Protein AF-A0A5J5IEW0-F1 (afdb_monomer_lite)

Sequence (93 aa):
MATIILLACSKERPQTSNELLIRISNECRAKIKIYDTAELNKLSDVYDCTYQSILPIQLRPGRYKIVAENQQMKKVSILFKKENYSQEITIEF

Organism: NCBI:txid2607284

Radius of gyration: 17.42 Å; chains: 1; bounding box: 35×48×51 Å

Secondary structure (DSSP, 8-state):
---------------B--EEEEEEES-S-EEEEEEETTT--EEEEEEE-STT-EEEEE--SEEEEEEEEETT--EEEEEEEE-SB-EEEEEE-

Structure (mmCIF, N/CA/C/O backbone):
data_AF-A0A5J5IEW0-F1
#
_entry.id   AF-A0A5J5IEW0-F1
#
loop_
_atom_site.group_PDB
_atom_site.id
_atom_site.type_symbol
_atom_site.label_atom_id
_atom_site.label_alt_id
_atom_site.label_comp_id
_atom_site.label_asym_id
_atom_site.label_entity_id
_atom_site.label_seq_id
_atom_site.pdbx_PDB_ins_code
_atom_site.Cartn_x
_atom_site.Cartn_y
_atom_site.Cartn_z
_atom_site.occupancy
_atom_site.B_iso_or_equiv
_atom_site.auth_seq_id
_atom_site.auth_comp_id
_atom_s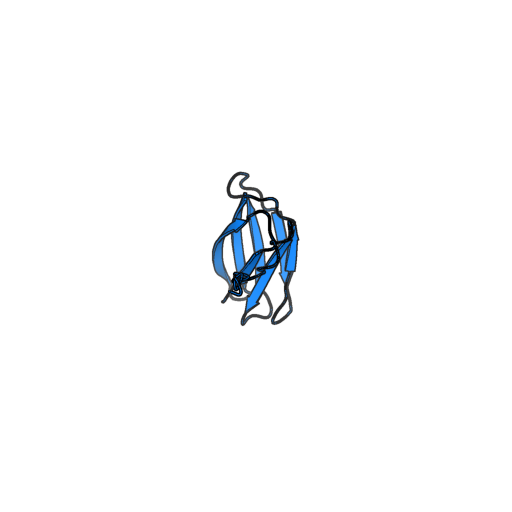ite.auth_asym_id
_atom_site.auth_atom_id
_atom_site.pdbx_PDB_model_num
ATOM 1 N N . MET A 1 1 ? 18.219 -34.360 -37.239 1.00 37.44 1 MET A N 1
ATOM 2 C CA . MET A 1 1 ? 18.479 -33.919 -35.852 1.00 37.44 1 MET A CA 1
ATOM 3 C C . MET A 1 1 ? 17.621 -32.693 -35.605 1.00 37.44 1 MET A C 1
ATOM 5 O O . MET A 1 1 ? 17.835 -31.688 -36.267 1.00 37.44 1 MET A O 1
ATOM 9 N N . ALA A 1 2 ? 16.578 -32.819 -34.785 1.00 39.47 2 ALA A N 1
ATOM 10 C CA . ALA A 1 2 ? 15.626 -31.74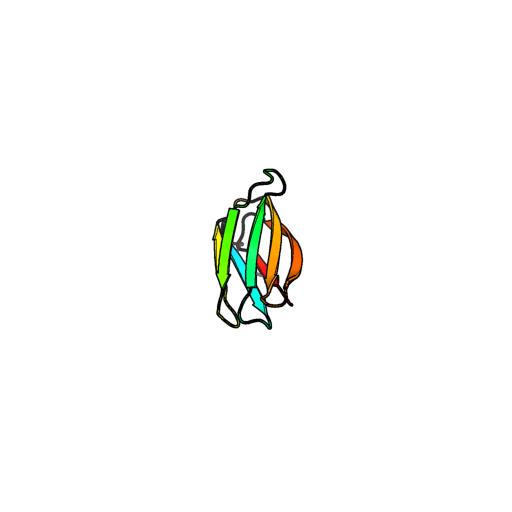3 -34.529 1.00 39.47 2 ALA A CA 1
ATOM 11 C C . ALA A 1 2 ? 16.043 -30.999 -33.258 1.00 39.47 2 ALA A C 1
ATOM 13 O O . ALA A 1 2 ? 16.026 -31.566 -32.167 1.00 39.47 2 ALA A O 1
ATOM 14 N N . THR A 1 3 ? 16.459 -29.747 -33.414 1.00 45.81 3 THR A N 1
ATOM 15 C CA . THR A 1 3 ? 16.782 -28.859 -32.299 1.00 45.81 3 THR A CA 1
ATOM 16 C C . THR A 1 3 ? 15.475 -28.426 -31.646 1.00 45.81 3 THR A C 1
ATOM 18 O O . THR A 1 3 ? 14.740 -27.605 -32.190 1.00 45.81 3 THR A O 1
ATOM 21 N N . ILE A 1 4 ? 15.157 -29.007 -30.491 1.00 50.72 4 ILE A N 1
ATOM 22 C CA . ILE A 1 4 ? 14.037 -28.567 -29.660 1.00 50.72 4 ILE A CA 1
ATOM 23 C C . ILE A 1 4 ? 14.470 -27.255 -29.002 1.00 50.72 4 ILE A C 1
ATOM 25 O O . ILE A 1 4 ? 15.264 -27.249 -28.064 1.00 50.72 4 ILE A O 1
ATOM 29 N N . ILE A 1 5 ? 13.977 -26.131 -29.521 1.00 52.41 5 ILE A N 1
ATOM 30 C CA . ILE A 1 5 ? 14.084 -24.843 -28.837 1.00 52.41 5 ILE A CA 1
ATOM 31 C C . ILE A 1 5 ? 13.093 -24.895 -27.672 1.00 52.41 5 ILE A C 1
ATOM 33 O O . ILE A 1 5 ? 11.882 -24.805 -27.867 1.00 52.41 5 ILE A O 1
ATOM 37 N N . LEU A 1 6 ? 13.609 -25.082 -26.457 1.00 43.06 6 LEU A N 1
ATOM 38 C CA . LEU A 1 6 ? 12.849 -24.899 -25.225 1.00 43.06 6 LEU A CA 1
ATOM 39 C C . LEU A 1 6 ? 12.464 -23.415 -25.120 1.00 43.06 6 LEU A C 1
ATOM 41 O O . LEU A 1 6 ? 13.270 -22.582 -24.708 1.00 43.06 6 LEU A O 1
ATOM 45 N N . LEU A 1 7 ? 11.233 -23.085 -25.517 1.00 46.16 7 LEU A N 1
ATOM 46 C CA . LEU A 1 7 ? 10.569 -21.822 -25.194 1.00 46.16 7 LEU A CA 1
ATOM 47 C C . LEU A 1 7 ? 10.396 -21.753 -23.671 1.00 46.16 7 LEU A C 1
ATOM 49 O O . LEU A 1 7 ? 9.385 -22.177 -23.113 1.00 46.16 7 LEU A O 1
ATOM 53 N N . ALA A 1 8 ? 11.427 -21.265 -22.984 1.00 45.53 8 ALA A N 1
ATOM 54 C CA . ALA A 1 8 ? 11.349 -20.919 -21.578 1.00 45.53 8 ALA A CA 1
ATOM 55 C C . ALA A 1 8 ? 10.297 -19.815 -21.419 1.00 45.53 8 ALA A C 1
ATOM 57 O O . ALA A 1 8 ? 10.489 -18.716 -21.929 1.00 45.53 8 ALA A O 1
ATOM 58 N N . CYS A 1 9 ? 9.190 -20.163 -20.753 1.00 45.62 9 CYS A N 1
ATOM 59 C CA . CYS A 1 9 ? 8.132 -19.298 -20.238 1.00 45.62 9 CYS A CA 1
ATOM 60 C C . CYS A 1 9 ? 8.025 -17.932 -20.921 1.00 45.62 9 CYS A C 1
ATOM 62 O O . CYS A 1 9 ? 8.697 -16.977 -20.523 1.00 45.62 9 CYS A O 1
ATOM 64 N N . SER A 1 10 ? 7.074 -17.809 -21.843 1.00 46.56 10 SER A N 1
ATOM 65 C CA . SER A 1 10 ? 6.433 -16.541 -22.185 1.00 46.56 10 SER A CA 1
ATOM 66 C C . SER A 1 10 ? 5.753 -15.961 -20.933 1.00 46.56 10 SER A C 1
ATOM 68 O O . SER A 1 10 ? 4.532 -15.930 -20.839 1.00 46.56 10 SER A O 1
ATOM 70 N N . LYS A 1 11 ? 6.525 -15.539 -19.922 1.00 51.50 11 LYS A N 1
ATOM 71 C CA . LYS A 1 11 ? 6.040 -14.582 -18.934 1.00 51.50 11 LYS A CA 1
ATOM 72 C C . LYS A 1 11 ? 5.758 -13.341 -19.756 1.00 51.50 11 LYS A C 1
ATOM 74 O O . LYS A 1 11 ? 6.695 -12.742 -20.288 1.00 51.50 11 LYS A O 1
ATOM 79 N N . GLU A 1 12 ? 4.477 -13.042 -19.949 1.00 53.19 12 GLU A N 1
ATOM 80 C CA . GLU A 1 12 ? 4.034 -11.788 -20.541 1.00 53.19 12 GLU A CA 1
ATOM 81 C C . GLU A 1 12 ? 4.907 -10.679 -19.961 1.00 53.19 12 GLU A C 1
ATOM 83 O O . GLU A 1 12 ? 5.079 -10.587 -18.741 1.00 53.19 12 GLU A O 1
ATOM 88 N N . ARG A 1 13 ? 5.573 -9.916 -20.838 1.00 52.28 13 ARG A N 1
ATOM 89 C CA . ARG A 1 13 ? 6.402 -8.802 -20.381 1.00 52.28 13 ARG A CA 1
ATOM 90 C C . ARG A 1 13 ? 5.503 -7.952 -19.488 1.00 52.28 13 ARG A C 1
ATOM 92 O O . ARG A 1 13 ? 4.432 -7.578 -19.970 1.00 52.28 13 ARG A O 1
ATOM 99 N N . PRO A 1 14 ? 5.885 -7.672 -18.231 1.00 57.38 14 PRO A N 1
ATOM 100 C CA . PRO A 1 14 ? 5.052 -6.865 -17.361 1.00 57.38 14 PRO A CA 1
ATOM 101 C C . PRO A 1 14 ? 4.824 -5.534 -18.070 1.00 57.38 14 PRO A C 1
ATOM 103 O O . PRO A 1 14 ? 5.770 -4.781 -18.313 1.00 57.38 14 PRO A O 1
ATOM 106 N N . GLN A 1 15 ? 3.584 -5.306 -18.503 1.00 58.69 15 GLN A N 1
ATOM 107 C CA . GLN A 1 15 ? 3.215 -4.061 -19.150 1.00 58.69 15 GLN A CA 1
ATOM 108 C C . GLN A 1 15 ? 3.486 -2.949 -18.144 1.00 58.69 15 GLN A C 1
ATOM 110 O O . GLN A 1 15 ? 3.145 -3.064 -16.962 1.00 58.69 15 GLN A O 1
ATOM 115 N N . THR A 1 16 ? 4.181 -1.908 -18.594 1.00 70.00 16 THR A N 1
ATOM 116 C CA . THR A 1 16 ? 4.489 -0.778 -17.727 1.00 70.00 16 THR A CA 1
ATOM 117 C C . THR A 1 16 ? 3.182 -0.169 -17.250 1.00 70.00 16 THR A C 1
ATOM 119 O O . THR A 1 16 ? 2.369 0.248 -18.072 1.00 70.00 16 THR A O 1
ATOM 122 N N . SER A 1 17 ? 2.980 -0.127 -15.939 1.00 74.56 17 SER A N 1
ATOM 123 C CA . SER A 1 17 ? 1.762 0.392 -15.336 1.00 74.56 17 SER A CA 1
ATOM 124 C C . SER A 1 17 ? 2.082 1.116 -14.041 1.00 74.56 17 SER A C 1
ATOM 126 O O . SER A 1 17 ? 2.817 0.632 -13.172 1.00 74.56 17 SER A O 1
ATOM 128 N N . ASN A 1 18 ? 1.485 2.294 -13.910 1.00 76.94 18 ASN A N 1
ATOM 129 C CA . ASN A 1 18 ? 1.550 3.099 -12.699 1.00 76.94 18 ASN A CA 1
ATOM 130 C C . ASN A 1 18 ? 0.529 2.631 -11.654 1.00 76.94 18 ASN A C 1
ATOM 132 O O . ASN A 1 18 ? 0.445 3.216 -10.584 1.00 76.94 18 ASN A O 1
ATOM 136 N N . GLU A 1 19 ? -0.251 1.590 -11.934 1.00 77.56 19 GLU A N 1
ATOM 137 C CA . GLU A 1 19 ? -1.316 1.155 -11.041 1.00 77.56 19 GLU A CA 1
ATOM 138 C C . GLU A 1 19 ? -0.766 0.369 -9.847 1.00 77.56 19 GLU A C 1
ATOM 140 O O . GLU A 1 19 ? -0.007 -0.593 -9.969 1.00 77.56 19 GLU A O 1
ATOM 145 N N . LEU A 1 20 ? -1.166 0.789 -8.659 1.00 79.69 20 LEU A N 1
ATOM 146 C CA . LEU A 1 20 ? -1.146 -0.001 -7.445 1.00 79.69 20 LEU A CA 1
ATOM 147 C C . LEU A 1 20 ? -2.564 -0.519 -7.216 1.00 79.69 20 LEU A C 1
ATOM 149 O O . LEU A 1 20 ? -3.500 0.270 -7.199 1.00 79.69 20 LEU A O 1
ATOM 153 N N . LEU A 1 21 ? -2.697 -1.822 -7.014 1.00 79.62 21 LEU A N 1
ATOM 154 C CA . LEU A 1 21 ? -3.947 -2.513 -6.737 1.00 79.62 21 LEU A CA 1
ATOM 155 C C . LEU A 1 21 ? -3.971 -2.863 -5.246 1.00 79.62 21 LEU A C 1
ATOM 157 O O . LEU A 1 21 ? -3.231 -3.736 -4.797 1.00 79.62 21 LEU A O 1
ATOM 161 N N . ILE A 1 22 ? -4.772 -2.158 -4.449 1.00 76.25 22 ILE A N 1
ATOM 162 C CA . ILE A 1 22 ? -4.901 -2.474 -3.017 1.00 76.25 22 ILE A CA 1
ATOM 163 C C . ILE A 1 22 ? -6.095 -3.390 -2.821 1.00 76.25 22 ILE A C 1
ATOM 165 O O . ILE A 1 22 ? -7.207 -2.995 -3.161 1.00 76.25 22 ILE A O 1
ATOM 169 N N . ARG A 1 23 ? -5.847 -4.566 -2.242 1.00 77.25 23 ARG A N 1
ATOM 170 C CA . ARG A 1 23 ? -6.855 -5.538 -1.829 1.00 77.25 23 ARG A CA 1
ATOM 171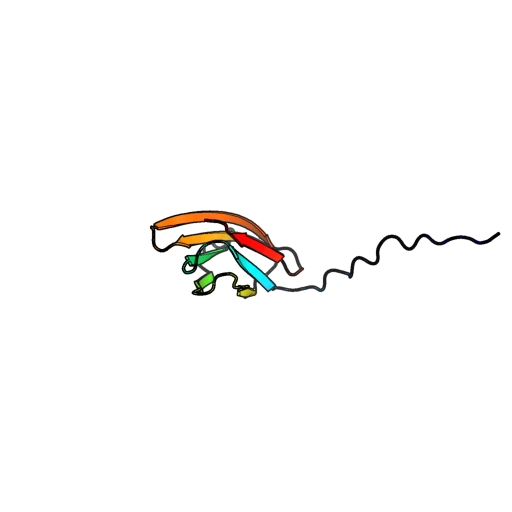 C C . ARG A 1 23 ? -6.948 -5.569 -0.309 1.00 77.25 23 ARG A C 1
ATOM 173 O O . ARG A 1 23 ? -5.942 -5.774 0.363 1.00 77.25 23 ARG A O 1
ATOM 180 N N . ILE A 1 24 ? -8.144 -5.401 0.239 1.00 72.44 24 ILE A N 1
ATOM 181 C CA . ILE A 1 24 ? -8.398 -5.586 1.674 1.00 72.44 24 ILE A CA 1
ATOM 182 C C . ILE A 1 24 ? -9.108 -6.927 1.851 1.00 72.44 24 ILE A C 1
ATOM 184 O O . ILE A 1 24 ? -10.121 -7.175 1.198 1.00 72.44 24 ILE A O 1
ATOM 188 N N . SER A 1 25 ? -8.563 -7.806 2.691 1.00 67.06 25 SER A N 1
ATOM 189 C CA . SER A 1 25 ? -9.226 -9.047 3.093 1.00 67.06 25 SER A CA 1
ATOM 190 C C . SER A 1 25 ? -9.853 -8.883 4.481 1.00 67.06 25 SER A C 1
ATOM 192 O O . SER A 1 25 ? -9.360 -8.134 5.323 1.00 67.06 25 SER A O 1
ATOM 194 N N . ASN A 1 26 ? -10.957 -9.595 4.714 1.00 60.94 26 ASN A N 1
ATOM 195 C CA . ASN A 1 26 ? -11.603 -9.772 6.023 1.00 60.94 26 ASN A CA 1
ATOM 196 C C . ASN A 1 26 ? -12.237 -8.543 6.695 1.00 60.94 26 ASN A C 1
ATOM 198 O O . ASN A 1 26 ? -12.744 -8.684 7.802 1.00 60.94 26 ASN A O 1
ATOM 202 N N . GLU A 1 27 ? -12.311 -7.378 6.051 1.00 58.09 27 GLU A N 1
ATOM 203 C CA . GLU A 1 27 ? -12.981 -6.207 6.628 1.00 58.09 27 GLU A CA 1
ATOM 204 C C . GLU A 1 27 ? -13.763 -5.417 5.583 1.00 58.09 27 GLU A C 1
ATOM 206 O O . GLU A 1 27 ? -13.287 -5.164 4.480 1.00 58.09 27 GLU A O 1
ATOM 211 N N . CYS A 1 28 ? -14.969 -4.982 5.956 1.00 58.41 28 CYS A N 1
ATOM 212 C CA . CYS A 1 28 ? -15.819 -4.172 5.086 1.00 58.41 28 CYS A CA 1
ATOM 213 C C . CYS A 1 28 ? -15.433 -2.695 5.074 1.00 58.41 28 CYS A C 1
ATOM 215 O O . CYS A 1 28 ? -15.964 -1.985 4.238 1.00 58.41 28 CYS A O 1
ATOM 217 N N . ARG A 1 29 ? -14.642 -2.175 6.028 1.00 67.00 29 ARG A N 1
ATOM 218 C CA . ARG A 1 29 ? -14.437 -0.720 6.179 1.00 67.00 29 ARG A CA 1
ATOM 219 C C . ARG A 1 29 ? -13.058 -0.369 6.729 1.00 67.00 29 ARG A C 1
ATOM 221 O O . ARG A 1 29 ? -12.844 -0.406 7.943 1.00 67.00 29 ARG A O 1
ATOM 228 N N . ALA A 1 30 ? -12.158 0.059 5.846 1.00 74.50 30 ALA A N 1
ATOM 229 C CA . ALA A 1 30 ? -10.841 0.568 6.219 1.00 74.50 30 ALA A CA 1
ATOM 230 C C . ALA A 1 30 ? -10.543 1.917 5.555 1.00 74.50 30 ALA A C 1
ATOM 232 O O . ALA A 1 30 ? -10.852 2.145 4.386 1.00 74.50 30 ALA A O 1
ATOM 233 N N . LYS A 1 31 ? -9.916 2.816 6.315 1.00 79.25 31 LYS A N 1
ATOM 234 C CA . LYS A 1 31 ? -9.339 4.059 5.809 1.00 79.25 31 LYS A CA 1
ATOM 235 C C . LYS A 1 31 ? -7.911 3.782 5.366 1.00 79.25 31 LYS A C 1
ATOM 237 O O . LYS A 1 31 ? -7.055 3.515 6.211 1.00 79.25 31 LYS A O 1
ATOM 242 N N . ILE A 1 32 ? -7.651 3.877 4.065 1.00 79.25 32 ILE A N 1
ATOM 243 C CA . ILE A 1 32 ? -6.309 3.699 3.509 1.00 79.25 32 ILE A CA 1
ATOM 244 C C . ILE A 1 32 ? -5.646 5.062 3.316 1.00 79.25 32 ILE A C 1
ATOM 246 O O . ILE A 1 32 ? -6.195 5.941 2.652 1.00 79.25 32 ILE A O 1
ATOM 250 N N . LYS A 1 33 ? -4.446 5.215 3.879 1.00 83.38 33 LYS A N 1
ATOM 251 C CA . LYS A 1 33 ? -3.562 6.372 3.716 1.00 83.38 33 LYS A CA 1
ATOM 252 C C . LYS A 1 33 ? -2.265 5.911 3.063 1.00 83.38 33 LYS A C 1
ATOM 254 O O . LYS A 1 33 ? -1.638 4.969 3.548 1.00 83.38 33 LYS A O 1
ATOM 259 N N . ILE A 1 34 ? -1.844 6.587 2.001 1.00 83.31 34 ILE A N 1
ATOM 260 C CA . ILE A 1 34 ? -0.588 6.290 1.297 1.00 83.31 34 ILE A CA 1
ATOM 261 C C . ILE A 1 34 ? 0.362 7.460 1.469 1.00 83.31 34 ILE A C 1
ATOM 263 O O . ILE A 1 34 ? -0.031 8.612 1.283 1.00 83.31 34 ILE A O 1
ATOM 267 N N . TYR A 1 35 ? 1.603 7.150 1.818 1.00 82.31 35 TYR A N 1
ATOM 268 C CA . TYR A 1 35 ? 2.669 8.116 2.019 1.00 82.31 35 TYR A CA 1
ATOM 269 C C . TYR A 1 35 ? 3.814 7.808 1.069 1.00 82.31 35 TYR A C 1
ATOM 271 O O . TYR A 1 35 ? 4.265 6.660 0.995 1.00 82.31 35 TYR A O 1
ATOM 279 N N . ASP A 1 36 ? 4.308 8.837 0.390 1.00 82.94 36 ASP A N 1
ATOM 280 C CA . ASP A 1 36 ? 5.631 8.774 -0.216 1.00 82.94 36 ASP A CA 1
ATOM 281 C C . ASP A 1 36 ? 6.677 8.864 0.900 1.00 82.94 36 ASP A C 1
ATOM 283 O O . ASP A 1 36 ? 6.664 9.795 1.709 1.00 82.94 36 ASP A O 1
ATOM 287 N N . THR A 1 37 ? 7.562 7.873 0.985 1.00 77.50 37 THR A N 1
ATOM 288 C CA . THR A 1 37 ? 8.604 7.868 2.024 1.00 77.50 37 THR A CA 1
ATOM 289 C C . THR A 1 37 ? 9.721 8.873 1.746 1.00 77.50 37 THR A C 1
ATOM 291 O O . THR A 1 37 ? 10.444 9.222 2.676 1.00 77.50 37 THR A O 1
ATOM 294 N N . ALA A 1 38 ? 9.851 9.352 0.505 1.00 69.69 38 ALA A N 1
ATOM 295 C CA . ALA A 1 38 ? 10.792 10.398 0.127 1.00 69.69 38 ALA A CA 1
ATOM 296 C C . ALA A 1 38 ? 10.207 11.801 0.348 1.00 69.69 38 ALA A C 1
ATOM 298 O O . ALA A 1 38 ? 10.926 12.694 0.786 1.00 69.69 38 ALA A O 1
ATOM 299 N N . GLU A 1 39 ? 8.910 11.988 0.081 1.00 58.34 39 GLU A N 1
ATOM 300 C CA . GLU A 1 39 ? 8.281 13.318 0.110 1.00 58.34 39 GLU A CA 1
ATOM 301 C C . GLU A 1 39 ? 7.449 13.602 1.375 1.00 58.34 39 GLU A C 1
ATOM 303 O O . GLU A 1 39 ? 6.956 14.714 1.532 1.00 58.34 39 GLU A O 1
ATOM 308 N N . LEU A 1 40 ? 7.272 12.625 2.281 1.00 60.97 40 LEU A N 1
ATOM 309 C CA . LEU A 1 40 ? 6.470 12.719 3.523 1.00 60.97 40 LEU A CA 1
ATOM 310 C C . LEU A 1 40 ? 5.005 13.172 3.323 1.00 60.97 40 LEU A C 1
ATOM 312 O O . LEU A 1 40 ? 4.284 13.419 4.292 1.00 60.97 40 LEU A O 1
ATOM 316 N N . ASN A 1 41 ? 4.536 13.225 2.077 1.00 58.31 41 ASN A N 1
ATOM 317 C CA . ASN A 1 41 ? 3.220 13.727 1.714 1.00 58.31 41 ASN A CA 1
ATOM 318 C C . ASN A 1 41 ? 2.168 12.614 1.738 1.00 58.31 41 ASN A C 1
ATOM 320 O O . ASN A 1 41 ? 2.404 11.483 1.306 1.00 58.31 41 ASN A O 1
ATOM 324 N N . LYS A 1 42 ? 0.976 12.953 2.237 1.00 60.28 42 LYS A N 1
ATOM 325 C CA . LYS A 1 42 ? -0.211 12.094 2.195 1.00 60.28 42 LYS A CA 1
ATOM 326 C C . LYS A 1 42 ? -0.827 12.173 0.797 1.00 60.28 42 LYS A C 1
ATOM 328 O O . LYS A 1 42 ? -1.300 13.232 0.401 1.00 60.28 42 LYS A O 1
ATOM 333 N N . LEU A 1 43 ? -0.844 11.054 0.078 1.00 60.53 43 LEU A N 1
ATOM 334 C CA . LEU A 1 43 ? -1.217 11.010 -1.339 1.00 60.53 43 LEU A CA 1
ATOM 335 C C . LEU A 1 43 ? -2.699 10.709 -1.586 1.00 60.53 43 LEU A C 1
ATOM 337 O O . LEU A 1 43 ? -3.241 11.126 -2.603 1.00 60.53 43 LEU A O 1
ATOM 341 N N . SER A 1 44 ? -3.371 9.986 -0.686 1.00 60.8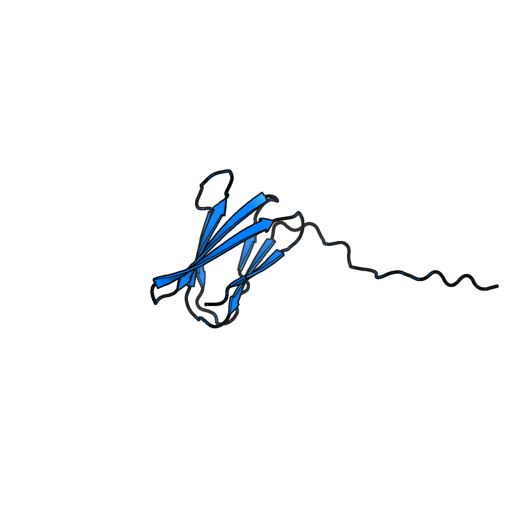4 44 SER A N 1
ATOM 342 C CA . SER A 1 44 ? -4.788 9.646 -0.862 1.00 60.84 44 SER A CA 1
ATOM 343 C C . SER A 1 44 ? -5.455 9.255 0.459 1.00 60.84 44 SER A C 1
ATOM 345 O O . SER A 1 44 ? -4.795 8.699 1.341 1.00 60.84 44 SER A O 1
ATOM 347 N N . ASP A 1 45 ? -6.748 9.568 0.586 1.00 55.88 45 ASP A N 1
ATOM 348 C CA . ASP A 1 45 ? -7.677 8.937 1.530 1.00 55.88 45 ASP A CA 1
ATOM 349 C C . ASP A 1 45 ? -8.663 8.123 0.688 1.00 55.88 45 ASP A C 1
ATOM 351 O O . ASP A 1 45 ? -9.489 8.703 -0.018 1.00 55.88 45 ASP A O 1
ATOM 355 N N . VAL A 1 46 ? -8.595 6.795 0.776 1.00 62.22 46 VAL A N 1
ATOM 356 C CA . VAL A 1 46 ? -9.601 5.929 0.153 1.00 62.22 46 VAL A CA 1
ATOM 357 C C . VAL A 1 46 ? -10.480 5.332 1.243 1.00 62.22 46 VAL A C 1
ATOM 359 O O . VAL A 1 46 ? -9.977 4.752 2.210 1.00 62.22 46 VAL A O 1
ATOM 362 N N . TYR A 1 47 ? -11.789 5.537 1.096 1.00 56.34 47 TYR A N 1
ATOM 363 C CA . TYR A 1 47 ? -12.817 4.887 1.897 1.00 56.34 47 TYR A CA 1
ATOM 364 C C . TYR A 1 47 ? -13.397 3.751 1.083 1.00 56.34 47 TYR A C 1
ATOM 366 O O . TYR A 1 47 ? -13.988 3.974 0.030 1.00 56.34 47 TYR A O 1
ATOM 374 N N . ASP A 1 48 ? -13.217 2.548 1.598 1.00 55.12 48 ASP A N 1
ATOM 375 C CA . ASP A 1 48 ? -13.657 1.340 0.940 1.00 55.12 48 ASP A CA 1
ATOM 376 C C . ASP A 1 48 ? -14.693 0.617 1.799 1.00 55.12 48 ASP A C 1
ATOM 378 O O . ASP A 1 48 ? -14.504 0.499 3.012 1.00 55.12 48 ASP A O 1
ATOM 382 N N . CYS A 1 49 ? -15.805 0.213 1.180 1.00 54.34 49 CYS A N 1
ATOM 383 C CA . CYS A 1 49 ? -16.941 -0.440 1.826 1.00 54.34 49 CYS A CA 1
ATOM 384 C C . CYS A 1 49 ? -17.154 -1.902 1.381 1.00 54.34 49 CYS A C 1
ATOM 386 O O . CYS A 1 49 ? -18.152 -2.515 1.772 1.00 54.34 49 CYS A O 1
ATOM 388 N N . THR A 1 50 ? -16.261 -2.455 0.554 1.00 49.97 50 THR A N 1
ATOM 389 C CA . THR A 1 50 ? -16.457 -3.744 -0.127 1.00 49.97 50 THR A CA 1
ATOM 390 C C . THR A 1 50 ? -15.476 -4.824 0.347 1.00 49.97 50 THR A C 1
ATOM 392 O O . THR A 1 50 ? -14.297 -4.574 0.562 1.00 49.97 50 THR A O 1
ATOM 395 N N . TYR A 1 51 ? -15.980 -6.058 0.499 1.00 49.00 51 TYR A N 1
ATOM 396 C CA . TYR A 1 51 ? -15.269 -7.220 1.076 1.00 49.00 51 TYR A CA 1
ATOM 397 C C . TYR A 1 51 ? -13.972 -7.622 0.349 1.00 49.00 51 TYR A C 1
ATOM 399 O O . TYR A 1 51 ? -13.142 -8.329 0.916 1.00 49.00 51 TYR A O 1
ATOM 407 N N . GLN A 1 52 ? -13.847 -7.236 -0.921 1.00 53.28 52 GLN A N 1
ATOM 408 C CA . GLN A 1 52 ? -12.667 -7.392 -1.767 1.00 53.28 52 GLN A CA 1
ATOM 409 C C . GLN A 1 52 ? -12.698 -6.279 -2.815 1.00 53.28 52 GLN A C 1
ATOM 411 O O . GLN A 1 52 ? -13.110 -6.510 -3.952 1.00 53.28 52 GLN A O 1
ATOM 416 N N . SER A 1 53 ? -12.318 -5.059 -2.459 1.00 55.00 53 SER A N 1
ATOM 417 C CA . SER A 1 53 ? -12.070 -4.064 -3.50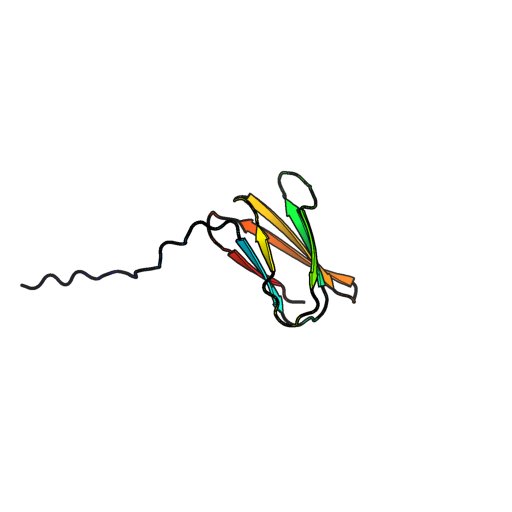4 1.00 55.00 53 SER A CA 1
ATOM 418 C C . SER A 1 53 ? -10.646 -4.156 -3.962 1.00 55.00 53 SER A C 1
ATOM 420 O O . SER A 1 53 ? -9.738 -4.370 -3.165 1.00 55.00 53 SER A O 1
ATOM 422 N N . ILE A 1 54 ? -10.472 -3.949 -5.255 1.00 64.62 54 ILE A N 1
ATOM 423 C CA . ILE A 1 54 ? -9.189 -3.609 -5.829 1.00 64.62 54 ILE A CA 1
ATOM 424 C C . ILE A 1 54 ? -9.254 -2.117 -6.118 1.00 64.62 54 ILE A C 1
ATOM 426 O O . ILE A 1 54 ? -10.014 -1.684 -6.983 1.00 64.62 54 ILE A O 1
ATOM 430 N N . LEU A 1 55 ? -8.497 -1.329 -5.363 1.00 69.88 55 LEU A N 1
ATOM 431 C CA . LEU A 1 55 ? -8.433 0.116 -5.552 1.00 69.88 55 LEU A CA 1
ATOM 432 C C . LEU A 1 55 ? -7.240 0.447 -6.448 1.00 69.88 55 LEU A C 1
ATOM 434 O O . LEU A 1 55 ? -6.108 0.302 -5.978 1.00 69.88 55 LEU A O 1
ATOM 438 N N . PRO A 1 56 ? -7.459 0.871 -7.708 1.00 72.38 56 PRO A N 1
ATOM 439 C CA . PRO A 1 56 ? -6.377 1.289 -8.582 1.00 72.38 56 PRO A CA 1
ATOM 440 C C . PRO A 1 56 ? -5.899 2.684 -8.175 1.00 72.38 56 PRO A C 1
ATOM 442 O O . PRO A 1 56 ? -6.650 3.659 -8.204 1.00 72.38 56 PRO A O 1
ATOM 445 N N . ILE A 1 57 ? -4.631 2.792 -7.794 1.00 77.88 57 ILE A N 1
ATOM 446 C CA . ILE A 1 57 ? -3.998 4.054 -7.409 1.00 77.88 57 ILE A CA 1
ATOM 447 C C . ILE A 1 57 ? -2.794 4.274 -8.303 1.00 77.88 57 ILE A C 1
ATOM 449 O O . ILE A 1 57 ? -1.910 3.428 -8.386 1.00 77.88 57 ILE A O 1
ATOM 453 N N . GLN A 1 58 ? -2.740 5.423 -8.967 1.00 80.75 58 GLN A N 1
ATOM 454 C CA . GLN A 1 58 ? -1.612 5.756 -9.824 1.00 80.75 58 GLN A CA 1
ATOM 455 C C . GLN A 1 58 ? -0.437 6.251 -8.979 1.00 80.75 58 GLN A C 1
ATOM 457 O O . GLN A 1 58 ? -0.478 7.342 -8.413 1.00 80.75 58 GLN A O 1
ATOM 462 N N . LEU A 1 59 ? 0.621 5.449 -8.909 1.00 80.25 59 LEU A N 1
ATOM 463 C CA . LEU A 1 59 ? 1.881 5.773 -8.254 1.00 80.25 59 LEU A CA 1
ATOM 464 C C . LEU A 1 59 ? 3.029 5.623 -9.247 1.00 80.25 59 LEU A C 1
ATOM 466 O O . LEU A 1 59 ? 3.094 4.666 -10.023 1.00 80.25 59 LEU A O 1
ATOM 470 N N . ARG A 1 60 ? 3.967 6.568 -9.193 1.00 84.94 60 ARG A N 1
ATOM 471 C CA . ARG A 1 60 ? 5.239 6.432 -9.902 1.00 84.94 60 ARG A CA 1
ATOM 472 C C . ARG A 1 60 ? 6.089 5.342 -9.232 1.00 84.94 60 ARG A C 1
ATOM 474 O O . ARG A 1 60 ? 5.829 4.966 -8.091 1.00 84.94 60 ARG A O 1
ATOM 481 N N . PRO A 1 61 ? 7.112 4.820 -9.920 1.00 85.31 61 PRO A N 1
ATOM 482 C CA . PRO A 1 61 ? 8.097 3.953 -9.290 1.00 85.31 61 PRO A CA 1
ATOM 483 C C . PRO A 1 61 ? 8.767 4.674 -8.114 1.00 85.31 61 PRO A C 1
ATOM 485 O O . PRO A 1 61 ? 9.218 5.810 -8.256 1.00 85.31 61 PRO A O 1
ATOM 488 N N . GLY A 1 62 ? 8.817 4.033 -6.948 1.00 87.56 62 GLY A N 1
ATOM 489 C CA . GLY A 1 62 ? 9.200 4.709 -5.708 1.00 87.56 62 GLY A CA 1
ATOM 490 C C . GLY A 1 62 ? 9.034 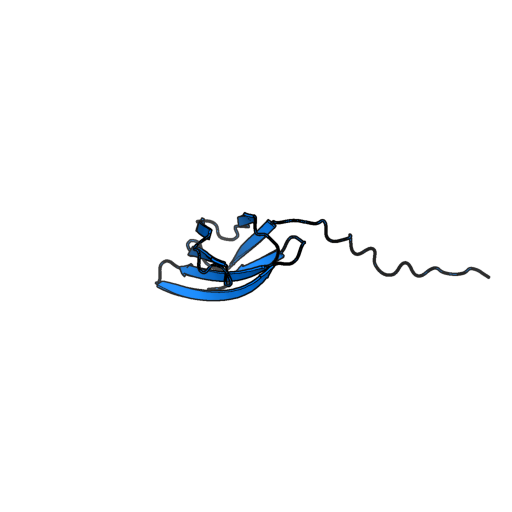3.845 -4.463 1.00 87.56 62 GLY A C 1
ATOM 491 O O . GLY A 1 62 ? 8.657 2.674 -4.542 1.00 87.56 62 GLY A O 1
ATOM 492 N N . ARG A 1 63 ? 9.348 4.409 -3.293 1.00 88.44 63 ARG A N 1
ATOM 493 C CA . ARG A 1 63 ? 9.170 3.746 -1.993 1.00 88.44 63 ARG A CA 1
ATOM 494 C C . ARG A 1 63 ? 8.017 4.390 -1.245 1.00 88.44 63 ARG A C 1
ATOM 496 O O . ARG A 1 63 ? 8.025 5.595 -0.996 1.00 88.44 63 ARG A O 1
ATOM 503 N N . TYR A 1 64 ? 7.072 3.568 -0.824 1.00 87.56 64 TYR A N 1
ATOM 504 C CA . TYR A 1 64 ? 5.817 4.030 -0.259 1.00 87.56 64 TYR A CA 1
ATOM 505 C C . TYR A 1 64 ? 5.489 3.293 1.036 1.00 87.56 64 TYR A C 1
ATOM 507 O O . TYR A 1 64 ? 5.940 2.171 1.290 1.00 87.56 64 TYR A O 1
ATOM 515 N N . LYS A 1 65 ? 4.664 3.942 1.855 1.00 88.38 65 LYS A N 1
ATOM 516 C CA . LYS A 1 65 ? 4.065 3.370 3.056 1.00 88.38 65 LYS A CA 1
ATOM 517 C C . LYS A 1 65 ? 2.552 3.430 2.930 1.00 88.38 65 LYS A C 1
ATOM 519 O O . LYS A 1 65 ? 1.996 4.507 2.732 1.00 88.38 65 LYS A O 1
ATOM 524 N N . ILE A 1 66 ? 1.892 2.294 3.113 1.00 86.69 66 ILE A N 1
ATOM 525 C CA . ILE A 1 66 ? 0.437 2.221 3.259 1.00 86.69 66 ILE A CA 1
ATOM 526 C C . ILE A 1 66 ? 0.124 2.080 4.738 1.00 86.69 66 ILE A C 1
ATOM 528 O O . ILE A 1 66 ? 0.737 1.272 5.434 1.00 86.69 66 ILE A O 1
ATOM 532 N N . VAL A 1 67 ? -0.830 2.870 5.212 1.00 86.56 67 VAL A N 1
ATOM 533 C CA . VAL A 1 67 ? -1.428 2.740 6.535 1.00 86.56 67 VAL A CA 1
ATOM 534 C C . VAL A 1 67 ? -2.915 2.514 6.342 1.00 86.56 67 VAL A C 1
ATOM 536 O O . VAL A 1 67 ? -3.610 3.397 5.844 1.00 86.56 67 VAL A O 1
ATOM 539 N N . ALA A 1 68 ? -3.393 1.345 6.749 1.00 84.88 68 ALA A N 1
ATOM 540 C CA . ALA A 1 68 ? -4.809 1.026 6.768 1.00 84.88 68 ALA A CA 1
ATOM 541 C C . ALA A 1 68 ? -5.313 1.030 8.215 1.00 84.88 68 ALA A C 1
ATOM 543 O O . ALA A 1 68 ? -4.672 0.474 9.108 1.00 84.88 68 ALA A O 1
ATOM 544 N N . GLU A 1 69 ? -6.442 1.691 8.447 1.00 84.62 69 GLU A N 1
ATOM 545 C CA . GLU A 1 69 ? -7.075 1.845 9.758 1.00 84.62 69 GLU A CA 1
ATOM 546 C C . GLU A 1 69 ? -8.531 1.377 9.669 1.00 84.62 69 GLU A C 1
ATOM 548 O O . GLU A 1 69 ? -9.301 1.941 8.891 1.00 84.62 69 GLU A O 1
ATOM 553 N N . ASN A 1 70 ? -8.905 0.341 10.424 1.00 82.44 70 ASN A N 1
ATOM 554 C CA . ASN A 1 70 ? -10.284 -0.160 10.442 1.00 82.44 70 ASN A CA 1
ATOM 555 C C . ASN A 1 70 ? -11.167 0.625 11.435 1.00 82.44 70 ASN A C 1
ATOM 557 O O . ASN A 1 70 ? -10.686 1.466 12.200 1.00 82.44 70 ASN A O 1
ATOM 561 N N . GLN A 1 71 ? -12.475 0.342 11.454 1.00 76.69 71 GLN A N 1
ATOM 562 C CA . GLN A 1 71 ? -13.419 1.011 12.370 1.00 76.69 71 GLN A CA 1
ATOM 563 C C . GLN A 1 71 ? -13.159 0.726 13.858 1.00 76.69 71 GLN A C 1
ATOM 565 O O . GLN A 1 71 ? -13.577 1.506 14.708 1.00 76.69 71 GLN A O 1
ATOM 570 N N . GLN A 1 72 ? -12.451 -0.359 14.176 1.00 80.88 72 GLN A N 1
ATOM 571 C CA . GLN A 1 72 ? -12.044 -0.714 15.539 1.00 80.88 72 GLN A CA 1
ATOM 572 C C . GLN A 1 72 ? -10.720 -0.046 15.950 1.00 80.88 72 GLN A C 1
ATOM 574 O O . GLN A 1 72 ? -10.134 -0.418 16.963 1.00 80.88 72 GLN A O 1
ATOM 579 N N . MET A 1 73 ? -10.225 0.924 15.169 1.00 80.12 73 MET A N 1
ATOM 580 C CA . MET A 1 73 ? -8.947 1.616 15.381 1.00 80.12 73 MET A CA 1
ATOM 581 C C . MET A 1 73 ? -7.705 0.711 15.269 1.00 80.12 73 MET A C 1
ATOM 583 O O . MET A 1 73 ? -6.599 1.141 15.614 1.00 80.12 73 MET A O 1
ATOM 587 N N . LYS A 1 74 ? -7.838 -0.518 14.746 1.00 83.19 74 LYS A N 1
ATOM 588 C CA . LYS A 1 74 ? -6.697 -1.381 14.417 1.00 83.19 74 LYS A CA 1
ATOM 589 C C . LYS A 1 74 ? -5.974 -0.803 13.207 1.00 83.19 74 LYS A C 1
ATOM 591 O O . LYS A 1 74 ? -6.599 -0.409 12.222 1.00 83.19 74 LYS A O 1
ATOM 596 N N . LYS A 1 75 ? -4.645 -0.750 13.293 1.00 86.31 75 LYS A N 1
ATOM 597 C CA . LYS A 1 75 ? -3.779 -0.160 12.270 1.00 86.31 75 LYS A CA 1
ATOM 598 C C . LYS A 1 75 ? -2.807 -1.196 11.736 1.00 86.31 75 LYS A C 1
ATOM 600 O O . LYS A 1 75 ? -2.081 -1.811 12.511 1.00 86.31 75 LYS A O 1
ATOM 605 N N . VAL A 1 76 ? -2.747 -1.313 10.416 1.00 86.25 76 VAL A N 1
ATOM 606 C CA . VAL A 1 76 ? -1.746 -2.106 9.695 1.00 86.25 76 VAL A CA 1
ATOM 607 C C . VAL A 1 76 ? -0.900 -1.151 8.863 1.00 86.25 76 VAL A C 1
ATOM 609 O O . VAL A 1 76 ? -1.420 -0.231 8.230 1.00 86.25 76 VAL A O 1
ATOM 612 N N . SER A 1 77 ? 0.420 -1.320 8.910 1.00 88.62 77 SER A N 1
ATOM 613 C CA . SER A 1 77 ? 1.370 -0.516 8.138 1.00 88.62 77 SER A CA 1
ATOM 614 C C . SER A 1 77 ? 2.235 -1.422 7.277 1.00 88.62 77 SER A C 1
ATOM 616 O O . SER A 1 77 ? 2.904 -2.304 7.805 1.00 88.62 77 SER A O 1
ATOM 618 N N . ILE A 1 78 ? 2.251 -1.171 5.970 1.00 88.44 78 ILE A N 1
ATOM 619 C CA . ILE A 1 78 ? 3.034 -1.944 5.002 1.00 88.44 78 ILE A CA 1
ATOM 620 C C . ILE A 1 78 ? 3.971 -0.991 4.267 1.00 88.44 78 ILE A C 1
ATOM 622 O O . ILE A 1 78 ? 3.542 0.028 3.722 1.00 88.44 78 ILE A O 1
ATOM 626 N N . LEU A 1 79 ? 5.259 -1.325 4.265 1.00 89.69 79 LEU A N 1
ATOM 627 C CA . LEU A 1 79 ? 6.261 -0.668 3.435 1.00 89.69 79 LEU A CA 1
ATOM 628 C C . LEU A 1 79 ? 6.428 -1.467 2.150 1.00 89.69 79 LEU A C 1
ATOM 630 O O . LEU A 1 79 ? 6.559 -2.689 2.195 1.00 89.69 79 LEU A O 1
ATOM 634 N N . PHE A 1 80 ? 6.453 -0.782 1.013 1.00 86.25 80 PHE A N 1
ATOM 635 C CA . PHE A 1 80 ? 6.669 -1.435 -0.269 1.00 86.25 80 PHE A CA 1
ATOM 636 C C . PHE A 1 80 ? 7.429 -0.532 -1.240 1.00 86.25 80 PHE A C 1
ATOM 638 O O . PHE A 1 80 ? 7.460 0.695 -1.108 1.00 86.25 80 PHE A O 1
ATOM 645 N N . LYS A 1 81 ? 8.059 -1.160 -2.233 1.00 88.44 81 LYS A N 1
ATOM 646 C CA . LYS A 1 81 ? 8.687 -0.481 -3.364 1.00 88.44 81 LYS A CA 1
ATOM 647 C C . LYS A 1 81 ? 7.830 -0.735 -4.600 1.00 88.44 81 LYS A C 1
ATOM 649 O O . LYS A 1 81 ? 7.660 -1.892 -4.969 1.00 88.44 81 LYS A O 1
ATOM 654 N N . LYS A 1 82 ? 7.286 0.330 -5.193 1.00 85.88 82 LYS A N 1
ATOM 655 C CA . LYS A 1 82 ? 6.571 0.287 -6.469 1.00 85.88 82 LYS A CA 1
ATOM 656 C C . LYS A 1 82 ? 7.598 0.258 -7.591 1.00 85.88 82 LYS A C 1
ATOM 658 O O . LYS A 1 82 ? 8.410 1.173 -7.712 1.00 85.88 82 LYS A O 1
ATOM 663 N N . GLU A 1 83 ? 7.544 -0.785 -8.401 1.00 84.25 83 GLU A N 1
ATOM 664 C CA . GLU A 1 83 ? 8.321 -0.888 -9.637 1.00 84.25 83 GLU A CA 1
ATOM 665 C C . GLU A 1 83 ? 7.492 -0.383 -10.837 1.00 84.25 83 GLU A C 1
ATOM 667 O O . GLU A 1 83 ? 6.362 0.089 -10.685 1.00 84.25 83 GLU A O 1
ATOM 672 N N . ASN A 1 84 ? 8.026 -0.493 -12.054 1.00 81.00 84 ASN A N 1
ATOM 673 C CA . ASN A 1 84 ? 7.398 0.033 -13.277 1.00 81.00 84 ASN A CA 1
ATOM 674 C C . ASN A 1 84 ? 6.128 -0.717 -13.737 1.00 81.00 84 ASN A C 1
ATOM 676 O O . ASN A 1 84 ? 5.611 -0.408 -14.803 1.00 81.00 84 ASN A O 1
ATOM 680 N N . TYR A 1 85 ? 5.635 -1.706 -12.991 1.00 79.06 85 TYR A N 1
ATOM 681 C CA . TYR A 1 85 ? 4.535 -2.600 -13.380 1.00 79.06 85 TYR A CA 1
ATOM 682 C C . TYR A 1 85 ? 3.419 -2.624 -12.332 1.00 79.06 85 TYR A C 1
ATOM 684 O O . TYR A 1 85 ? 3.672 -2.279 -11.177 1.00 79.06 85 TYR A O 1
ATOM 692 N N . SER A 1 86 ? 2.204 -3.045 -12.705 1.00 77.75 86 SER A N 1
ATOM 693 C CA . SER A 1 86 ? 1.072 -3.110 -11.769 1.00 77.75 86 SER A CA 1
ATOM 694 C C . SER A 1 86 ? 1.409 -3.975 -10.558 1.00 77.75 86 SER A C 1
ATOM 696 O O . SER A 1 86 ? 1.850 -5.111 -10.715 1.00 77.75 86 SER A O 1
ATOM 698 N N . GLN A 1 87 ? 1.203 -3.453 -9.353 1.00 81.44 87 GLN A N 1
ATOM 699 C CA . GLN A 1 87 ? 1.542 -4.172 -8.125 1.00 81.44 87 GLN A CA 1
ATOM 700 C C . GLN A 1 87 ? 0.311 -4.342 -7.250 1.00 81.44 87 GLN A C 1
ATOM 702 O O . GLN A 1 87 ? -0.361 -3.361 -6.950 1.00 81.44 87 GLN A O 1
ATOM 707 N N . GLU A 1 88 ? 0.045 -5.573 -6.824 1.00 83.00 88 GLU A N 1
ATOM 708 C CA . GLU A 1 88 ? -1.020 -5.872 -5.872 1.00 83.00 88 GLU A CA 1
ATOM 709 C C . GLU A 1 88 ? -0.466 -5.926 -4.446 1.00 83.00 88 GLU A C 1
ATOM 711 O O . GLU A 1 88 ? 0.588 -6.516 -4.196 1.00 83.00 88 GLU A O 1
ATOM 716 N N . ILE A 1 89 ? -1.172 -5.298 -3.505 1.00 81.94 89 ILE A N 1
ATOM 717 C CA . ILE A 1 89 ? -0.885 -5.379 -2.071 1.00 81.94 89 ILE A CA 1
ATOM 718 C C . ILE A 1 89 ? -2.148 -5.828 -1.362 1.00 81.94 89 ILE A C 1
ATOM 720 O O . ILE A 1 89 ? -3.172 -5.150 -1.419 1.00 81.94 89 ILE A O 1
ATOM 724 N N . THR A 1 90 ? -2.043 -6.956 -0.666 1.00 81.06 90 THR A N 1
ATOM 725 C CA . THR A 1 90 ? -3.103 -7.450 0.211 1.00 81.06 90 THR A CA 1
ATOM 726 C C . THR A 1 90 ? -2.878 -6.934 1.629 1.00 81.06 90 THR A C 1
ATOM 728 O O . THR A 1 90 ? -1.774 -7.028 2.165 1.00 81.06 90 THR A O 1
ATOM 731 N N . ILE A 1 91 ? -3.925 -6.367 2.221 1.00 77.56 91 ILE A N 1
ATOM 732 C CA . ILE A 1 91 ? -3.965 -5.896 3.603 1.00 77.56 91 ILE A CA 1
ATOM 733 C C . ILE A 1 91 ? -4.929 -6.796 4.364 1.00 77.56 91 ILE A C 1
ATOM 735 O O . ILE A 1 91 ? -6.120 -6.818 4.059 1.00 77.56 91 ILE A O 1
ATOM 739 N N . GLU A 1 92 ? -4.402 -7.503 5.358 1.00 77.50 92 GLU A N 1
ATOM 740 C CA . GLU A 1 92 ? -5.182 -8.359 6.250 1.00 77.50 92 GLU A CA 1
ATOM 741 C C . GLU A 1 92 ? -5.272 -7.690 7.624 1.00 77.50 92 GLU A C 1
ATOM 743 O O . GLU A 1 92 ? -4.249 -7.262 8.175 1.00 77.50 92 GLU A O 1
ATOM 748 N N . PHE A 1 93 ? -6.490 -7.567 8.153 1.00 71.12 93 PHE A N 1
ATOM 749 C CA . PHE A 1 93 ? -6.736 -7.113 9.522 1.00 71.12 93 PHE A CA 1
ATOM 750 C C . PHE A 1 93 ? -6.866 -8.284 10.483 1.00 71.12 93 PHE A C 1
ATOM 752 O O . PHE A 1 93 ? -7.360 -9.363 10.102 1.00 71.12 93 PHE A O 1
#

Foldseek 3Di:
DDDPDPPDDPPPDQDFAQWEWEWEADAQWKWKWKAAPVPRDTDDTDTGRDNTGTDTDGHDFGKMKIWIAGPVRDIDIDIDTDDRHYHYDYDYD

pLDDT: mean 70.69, std 14.42, range [37.44, 89.69]